Protein AF-A0A7S2DCP6-F1 (afdb_monomer)

pLDDT: mean 86.68, std 11.8, range [42.38, 98.19]

Nearest PDB structures (foldseek):
  4la1-assembly1_B  TM=9.155E-01  e=1.111E-02  Schistosoma japonicum
  4j57-assembly1_B  TM=8.935E-01  e=1.535E-02  Plasmodium falciparum 3D7
  4j56-assembly1_B  TM=9.121E-01  e=2.413E-02  Plasmodium falciparum 3D7
  5u25-assembly1_A-2  TM=7.655E-01  e=8.796E-02  Neisseria gonorrhoeae
  5j6q-assembly1_A  TM=4.486E-01  e=6.122E-01  Clostridioides difficile 630

Structure (mmCIF, N/CA/C/O backbone):
data_AF-A0A7S2DCP6-F1
#
_entry.id   AF-A0A7S2DCP6-F1
#
loop_
_atom_site.group_PDB
_atom_site.id
_atom_site.type_symbol
_atom_site.label_atom_id
_atom_site.label_alt_id
_atom_site.label_comp_id
_atom_site.label_asym_id
_atom_site.label_entity_id
_atom_site.label_seq_id
_atom_site.pdbx_PDB_ins_code
_atom_site.Cartn_x
_atom_site.Cartn_y
_atom_site.Cartn_z
_atom_site.occupancy
_atom_site.B_iso_or_equiv
_atom_site.auth_seq_id
_atom_site.auth_comp_id
_atom_site.auth_asym_id
_atom_site.auth_atom_id
_atom_site.pdbx_PDB_model_num
ATOM 1 N N . ALA A 1 1 ? 4.366 -16.948 -20.638 1.00 42.38 1 ALA A N 1
ATOM 2 C CA . ALA A 1 1 ? 3.292 -16.257 -19.892 1.00 42.38 1 ALA A CA 1
ATOM 3 C C . ALA A 1 1 ? 3.703 -14.804 -19.655 1.00 42.38 1 ALA A C 1
ATOM 5 O O . ALA A 1 1 ? 4.517 -14.547 -18.781 1.00 42.38 1 ALA A O 1
ATOM 6 N N . HIS A 1 2 ? 3.228 -13.851 -20.463 1.00 46.34 2 HIS A N 1
ATOM 7 C CA . HIS A 1 2 ? 3.533 -12.436 -20.219 1.00 46.34 2 HIS A CA 1
ATOM 8 C C . HIS A 1 2 ? 2.729 -11.947 -19.010 1.00 46.34 2 HIS A C 1
ATOM 10 O O . HIS A 1 2 ? 1.511 -12.141 -18.962 1.00 46.34 2 HIS A O 1
ATOM 16 N N . SER A 1 3 ? 3.401 -11.336 -18.033 1.00 64.25 3 SER A N 1
ATOM 17 C CA . SER A 1 3 ? 2.743 -10.700 -16.892 1.00 64.25 3 SER A CA 1
ATOM 18 C C . SER A 1 3 ? 1.723 -9.661 -17.385 1.00 64.25 3 SER A C 1
ATOM 20 O O . SER A 1 3 ? 1.907 -9.019 -18.423 1.00 64.25 3 SER A O 1
ATOM 22 N N . LYS A 1 4 ? 0.600 -9.512 -16.668 1.00 66.19 4 LYS A N 1
ATOM 23 C CA . LYS A 1 4 ? -0.528 -8.646 -17.073 1.00 66.19 4 LYS A CA 1
ATOM 24 C C . LYS A 1 4 ? -0.079 -7.205 -17.365 1.00 66.19 4 LYS A C 1
ATOM 26 O O . LYS A 1 4 ? -0.586 -6.582 -18.292 1.00 66.19 4 LYS A O 1
ATOM 31 N N . CYS A 1 5 ? 0.917 -6.720 -16.630 1.00 65.94 5 CYS A N 1
ATOM 32 C CA . CYS A 1 5 ? 1.559 -5.423 -16.830 1.00 65.94 5 CYS A CA 1
ATOM 33 C C . CYS A 1 5 ? 2.337 -5.320 -18.153 1.00 65.94 5 CYS A C 1
ATOM 35 O O . CYS A 1 5 ? 2.172 -4.329 -18.857 1.00 65.94 5 CYS A O 1
ATOM 37 N N . MET A 1 6 ? 3.102 -6.346 -18.543 1.00 68.38 6 MET A N 1
ATOM 38 C CA . MET A 1 6 ? 3.823 -6.362 -19.826 1.00 68.38 6 MET A CA 1
ATOM 39 C C . MET A 1 6 ? 2.870 -6.332 -21.018 1.00 68.38 6 MET A C 1
ATOM 41 O O . MET A 1 6 ? 3.108 -5.614 -21.985 1.00 68.38 6 MET A O 1
ATOM 45 N N . ARG A 1 7 ? 1.755 -7.069 -20.931 1.00 72.62 7 ARG A N 1
ATOM 46 C CA . ARG A 1 7 ? 0.714 -7.043 -21.967 1.00 72.62 7 ARG A CA 1
ATOM 47 C C . ARG A 1 7 ? 0.093 -5.653 -22.100 1.00 72.62 7 ARG A C 1
ATOM 49 O O . ARG A 1 7 ? -0.048 -5.164 -23.211 1.00 72.62 7 ARG A O 1
ATOM 56 N N . ILE A 1 8 ? -0.264 -5.017 -20.983 1.00 73.38 8 ILE A N 1
ATOM 57 C CA . ILE A 1 8 ? -0.852 -3.670 -20.990 1.00 73.38 8 ILE A CA 1
ATOM 58 C C . ILE A 1 8 ? 0.147 -2.645 -21.537 1.00 73.38 8 ILE A C 1
ATOM 60 O O . ILE A 1 8 ? -0.240 -1.804 -22.338 1.00 73.38 8 ILE A O 1
ATOM 64 N N . ALA A 1 9 ? 1.424 -2.719 -21.160 1.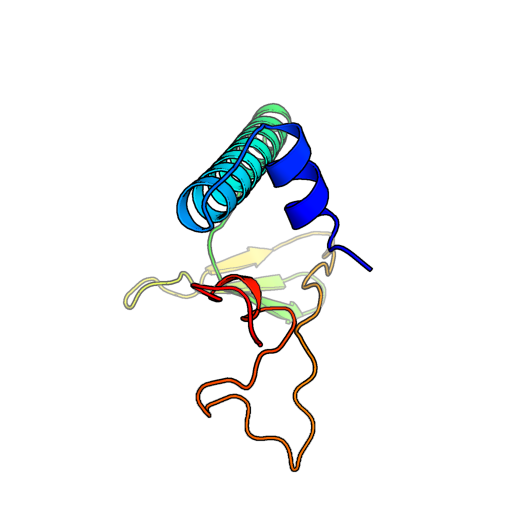00 73.69 9 ALA A N 1
ATOM 65 C CA . ALA A 1 9 ? 2.441 -1.811 -21.686 1.00 73.69 9 ALA A CA 1
ATOM 66 C C . ALA A 1 9 ? 2.634 -1.971 -23.204 1.00 73.69 9 ALA A C 1
ATOM 68 O O . ALA A 1 9 ? 2.632 -0.977 -23.924 1.00 73.69 9 ALA A O 1
ATOM 69 N N . ALA A 1 10 ? 2.702 -3.211 -23.700 1.00 74.81 10 ALA A N 1
ATOM 70 C CA . ALA A 1 10 ? 2.785 -3.486 -25.134 1.00 74.81 10 ALA A CA 1
ATOM 71 C C . ALA A 1 10 ? 1.541 -2.995 -25.901 1.00 74.81 10 ALA A C 1
ATOM 73 O O . ALA A 1 10 ? 1.677 -2.397 -26.964 1.00 74.81 10 ALA A O 1
ATOM 74 N N . LEU A 1 11 ? 0.333 -3.177 -25.345 1.00 77.31 11 LEU A N 1
ATOM 75 C CA . LEU A 1 11 ? -0.911 -2.644 -25.925 1.00 77.31 11 LEU A CA 1
ATOM 76 C C . LEU A 1 11 ? -0.936 -1.109 -25.966 1.00 77.31 11 LEU A C 1
ATOM 78 O O . LEU A 1 11 ? -1.518 -0.535 -26.878 1.00 77.31 11 LEU A O 1
ATOM 82 N N . ASN A 1 12 ? -0.281 -0.447 -25.009 1.00 77.12 12 ASN A N 1
ATOM 83 C CA . ASN A 1 12 ? -0.098 1.006 -25.000 1.00 77.12 12 ASN A CA 1
ATOM 84 C C . ASN A 1 12 ? 1.068 1.475 -25.893 1.00 77.12 12 ASN A C 1
ATOM 86 O O . ASN A 1 12 ? 1.432 2.647 -25.855 1.00 77.12 12 ASN A O 1
ATOM 90 N N . GLY A 1 13 ? 1.656 0.578 -26.691 1.00 81.62 13 GLY A N 1
ATOM 91 C CA . GLY A 1 13 ? 2.687 0.916 -27.667 1.00 81.62 13 GLY A CA 1
ATOM 92 C C . GLY A 1 13 ? 4.094 1.072 -27.095 1.00 81.62 13 GLY A C 1
ATOM 93 O O . GLY A 1 13 ? 4.947 1.598 -27.805 1.00 81.62 13 GLY A O 1
ATOM 94 N N . ALA A 1 14 ? 4.361 0.617 -25.864 1.00 82.19 14 ALA A N 1
ATOM 95 C CA . ALA A 1 14 ? 5.711 0.640 -25.302 1.00 82.19 14 ALA A CA 1
ATOM 96 C C . ALA A 1 14 ? 6.655 -0.258 -26.123 1.00 82.19 14 ALA A C 1
ATOM 98 O O . ALA A 1 14 ? 6.418 -1.458 -26.287 1.00 82.19 14 ALA A O 1
ATOM 99 N N . ARG A 1 15 ? 7.737 0.334 -26.623 1.00 83.06 15 ARG A N 1
ATOM 100 C CA . ARG A 1 15 ? 8.802 -0.292 -27.419 1.00 83.06 15 ARG A CA 1
ATOM 101 C C . ARG A 1 15 ? 10.089 -0.454 -26.620 1.00 83.06 15 ARG A C 1
ATOM 103 O O . ARG A 1 15 ? 10.911 -1.303 -26.956 1.00 83.06 15 ARG A O 1
ATOM 110 N N . THR A 1 16 ? 10.264 0.335 -25.562 1.00 86.81 16 THR A N 1
ATOM 111 C CA . THR A 1 16 ? 11.423 0.264 -24.667 1.00 86.81 16 THR A CA 1
ATOM 112 C C . THR A 1 16 ? 11.018 -0.145 -23.254 1.00 86.81 16 THR A C 1
ATOM 114 O O . THR A 1 16 ? 9.895 0.081 -22.804 1.00 86.81 16 THR A O 1
ATOM 117 N N . TRP A 1 17 ? 11.955 -0.723 -22.499 1.00 83.62 17 TRP A N 1
ATOM 118 C CA . TRP A 1 17 ? 11.711 -1.063 -21.094 1.00 83.62 17 TRP A CA 1
ATOM 119 C C . TRP A 1 17 ? 11.464 0.178 -20.214 1.00 83.62 17 TRP A C 1
ATOM 121 O O . TRP A 1 17 ? 10.759 0.106 -19.207 1.00 83.62 17 TRP A O 1
ATOM 131 N N . ALA A 1 18 ? 12.000 1.338 -20.607 1.00 85.69 18 ALA A N 1
ATOM 132 C CA . ALA A 1 18 ? 11.720 2.611 -19.948 1.00 85.69 18 ALA A CA 1
ATOM 133 C C . ALA A 1 18 ? 10.234 2.997 -20.072 1.00 85.69 18 ALA A C 1
ATOM 135 O O . ALA A 1 18 ? 9.596 3.282 -19.061 1.00 85.69 18 ALA A O 1
ATOM 136 N N . GLU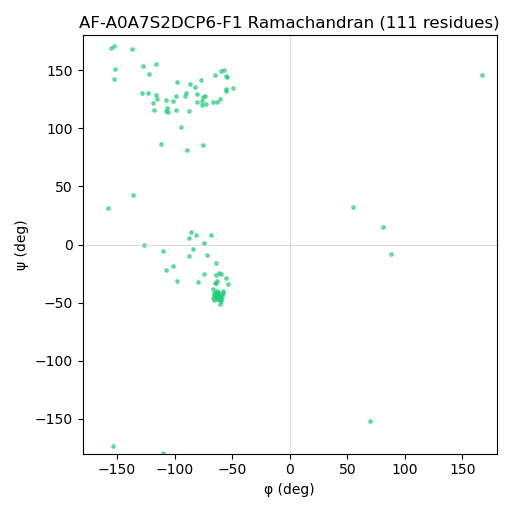 A 1 19 ? 9.664 2.898 -21.276 1.00 87.31 19 GLU A N 1
ATOM 137 C CA . GLU A 1 19 ? 8.241 3.179 -21.535 1.00 87.31 19 GLU A CA 1
ATOM 138 C C . GLU A 1 19 ? 7.309 2.188 -20.821 1.00 87.31 19 GLU A C 1
ATOM 140 O O . GLU A 1 19 ? 6.215 2.553 -20.374 1.00 87.31 19 GLU A O 1
ATOM 145 N N . V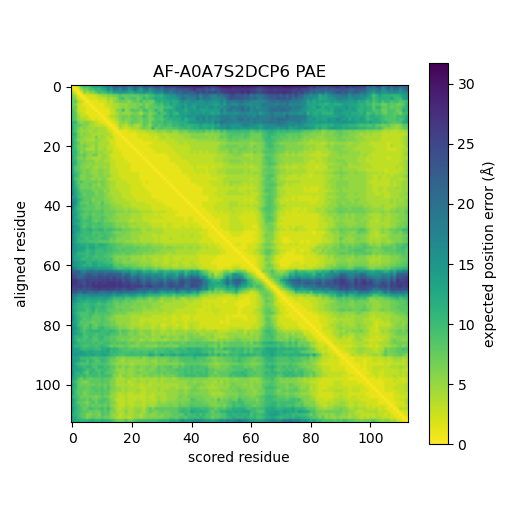AL A 1 20 ? 7.743 0.929 -20.667 1.00 85.12 20 VAL A N 1
ATOM 146 C CA . VAL A 1 20 ? 7.024 -0.067 -19.858 1.00 85.12 20 VAL A CA 1
ATOM 147 C C . VAL A 1 20 ? 6.928 0.397 -18.404 1.00 85.12 20 VAL A C 1
ATOM 149 O O . VAL A 1 20 ? 5.824 0.421 -17.852 1.00 85.12 20 VAL A O 1
ATOM 152 N N . LYS A 1 21 ? 8.054 0.791 -17.791 1.00 85.19 21 LYS A N 1
ATOM 153 C CA . LYS A 1 21 ? 8.079 1.283 -16.403 1.00 85.19 21 LYS A CA 1
ATOM 154 C C . LYS A 1 21 ? 7.198 2.517 -16.235 1.00 85.19 21 LYS A C 1
ATOM 156 O O . LYS A 1 21 ? 6.350 2.533 -15.348 1.00 85.19 21 LYS A O 1
ATOM 161 N N . GLU A 1 22 ? 7.312 3.483 -17.143 1.00 88.38 22 GLU A N 1
ATOM 162 C CA . GLU A 1 22 ? 6.498 4.700 -17.118 1.00 88.38 22 GLU A CA 1
ATOM 163 C C . GLU A 1 22 ? 4.993 4.394 -17.190 1.00 88.38 22 GLU A C 1
ATOM 165 O O . GLU A 1 22 ? 4.198 4.925 -16.411 1.00 88.38 22 GLU A O 1
ATOM 170 N N . THR A 1 23 ? 4.584 3.493 -18.089 1.00 87.44 23 THR A N 1
ATOM 171 C CA . THR A 1 23 ? 3.173 3.113 -18.243 1.00 87.44 23 THR A CA 1
ATOM 172 C C . THR A 1 23 ? 2.624 2.448 -16.980 1.00 87.44 23 THR A C 1
ATOM 174 O O . THR A 1 23 ? 1.497 2.737 -16.558 1.00 87.44 23 THR A O 1
ATOM 177 N N . VAL A 1 24 ? 3.412 1.566 -16.360 1.00 85.75 24 VAL A N 1
ATOM 178 C CA . VAL A 1 24 ? 3.034 0.899 -15.108 1.00 85.75 24 VAL A CA 1
ATOM 179 C C . VAL A 1 24 ? 2.931 1.915 -13.970 1.00 85.75 24 VAL A C 1
ATOM 181 O O . VAL A 1 24 ? 1.903 1.947 -13.291 1.00 85.75 24 VAL A O 1
ATOM 184 N N . ASP A 1 25 ? 3.927 2.785 -13.806 1.00 88.75 25 ASP A N 1
ATOM 185 C CA . ASP A 1 25 ? 3.946 3.806 -12.754 1.00 88.75 25 ASP A CA 1
ATOM 186 C C . ASP A 1 25 ? 2.766 4.774 -12.888 1.00 88.75 25 ASP A C 1
ATOM 188 O O . ASP A 1 25 ? 2.044 5.017 -11.917 1.00 88.75 25 ASP A O 1
ATOM 192 N N . ARG A 1 26 ? 2.478 5.244 -14.108 1.00 90.25 26 ARG A N 1
ATOM 193 C CA . ARG A 1 26 ? 1.307 6.086 -14.397 1.00 90.25 26 ARG A CA 1
ATOM 194 C C . ARG A 1 26 ? -0.002 5.391 -14.022 1.00 90.25 26 ARG A C 1
ATOM 196 O O . ARG A 1 26 ? -0.885 6.009 -13.425 1.00 90.25 26 ARG A O 1
ATOM 203 N N . THR A 1 27 ? -0.127 4.103 -14.339 1.00 89.75 27 THR A N 1
ATOM 204 C CA . THR A 1 27 ? -1.319 3.309 -14.001 1.00 89.75 27 THR A CA 1
ATOM 205 C C . THR A 1 27 ? -1.485 3.180 -12.485 1.00 89.75 27 THR A C 1
ATOM 207 O O . THR A 1 27 ? -2.584 3.384 -11.965 1.00 89.75 27 THR A O 1
ATOM 210 N N . VAL A 1 28 ? -0.396 2.915 -11.756 1.00 90.75 28 VAL A N 1
ATOM 211 C CA . VAL A 1 28 ? -0.400 2.837 -10.286 1.00 90.75 28 VAL A CA 1
ATOM 212 C C . VAL A 1 28 ? -0.771 4.183 -9.661 1.00 90.75 28 VAL A C 1
ATOM 214 O O . VAL A 1 28 ? -1.581 4.223 -8.733 1.00 90.75 28 VAL A O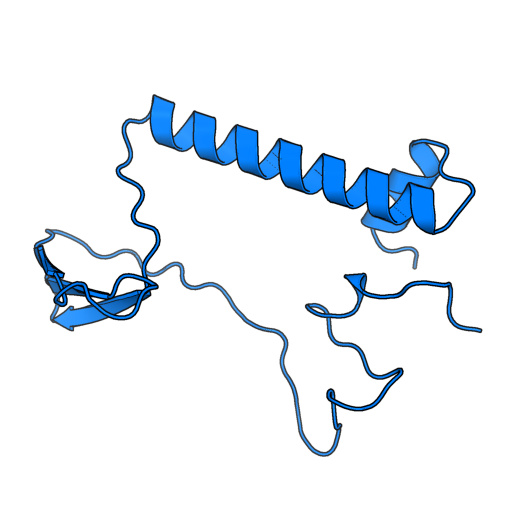 1
ATOM 217 N N . LEU A 1 29 ? -0.224 5.291 -10.168 1.00 92.62 29 LEU A N 1
ATOM 218 C CA . LEU A 1 29 ? -0.554 6.638 -9.695 1.00 92.62 29 LEU A CA 1
ATOM 219 C C . LEU A 1 29 ? -2.035 6.972 -9.911 1.00 92.62 29 LEU A C 1
ATOM 221 O O . LEU A 1 29 ? -2.682 7.482 -8.995 1.00 92.62 29 LEU A O 1
ATOM 225 N N . SER A 1 30 ? -2.587 6.631 -11.078 1.00 93.44 30 SER A N 1
ATOM 226 C CA . SER A 1 30 ? -4.011 6.825 -11.371 1.00 93.44 30 SER A CA 1
ATOM 227 C C . SER A 1 30 ? -4.907 5.988 -10.452 1.00 93.44 30 SER A C 1
ATOM 229 O O . SER A 1 30 ? -5.866 6.502 -9.880 1.00 93.44 30 SER A O 1
ATOM 231 N N . ALA A 1 31 ? -4.574 4.716 -10.224 1.00 94.19 31 ALA A N 1
ATOM 232 C CA . ALA A 1 31 ? -5.333 3.870 -9.302 1.00 94.19 31 ALA A CA 1
ATOM 233 C C . ALA A 1 31 ? -5.294 4.412 -7.858 1.00 94.19 31 ALA A C 1
ATOM 235 O O . ALA A 1 31 ? -6.320 4.470 -7.178 1.00 94.19 31 ALA A O 1
ATOM 236 N N . ARG A 1 32 ? -4.123 4.880 -7.399 1.00 95.12 32 ARG A N 1
ATOM 237 C CA . ARG A 1 32 ? -3.963 5.505 -6.075 1.00 95.12 32 ARG A CA 1
ATOM 238 C C . ARG A 1 32 ? -4.792 6.778 -5.933 1.00 95.12 32 ARG A C 1
ATOM 240 O O . ARG A 1 32 ? -5.428 6.968 -4.896 1.00 95.12 32 ARG A O 1
ATOM 247 N N . SER A 1 33 ? -4.800 7.646 -6.946 1.00 95.44 33 SER A N 1
ATOM 248 C CA . SER A 1 33 ? -5.559 8.901 -6.897 1.00 95.44 33 SER A CA 1
ATOM 249 C C . SER A 1 33 ? -7.070 8.650 -6.864 1.00 95.44 33 SER A C 1
ATOM 251 O O . SER A 1 33 ? -7.782 9.309 -6.101 1.00 95.44 33 SER A O 1
ATOM 253 N N . GLN A 1 34 ? -7.549 7.644 -7.602 1.00 97.25 34 GLN A N 1
ATOM 254 C CA . GLN A 1 34 ? -8.947 7.211 -7.584 1.00 97.25 34 GLN A CA 1
ATOM 255 C C . GLN A 1 34 ? -9.356 6.649 -6.217 1.00 97.25 34 GLN A C 1
ATOM 257 O O . GLN A 1 34 ? -10.385 7.058 -5.673 1.00 97.25 34 GLN A O 1
ATOM 262 N N . ALA A 1 35 ? -8.530 5.791 -5.611 1.00 96.69 35 ALA A N 1
ATOM 263 C CA . ALA A 1 35 ? -8.778 5.274 -4.265 1.00 96.69 35 ALA A CA 1
ATOM 264 C C . ALA A 1 35 ? -8.822 6.408 -3.223 1.00 96.69 35 ALA A C 1
ATOM 266 O O . ALA A 1 35 ? -9.777 6.522 -2.456 1.00 96.69 35 ALA A O 1
ATOM 267 N N . ALA A 1 36 ? -7.844 7.319 -3.255 1.00 95.94 36 ALA A N 1
ATOM 268 C CA . ALA A 1 36 ? -7.794 8.465 -2.347 1.00 95.94 36 ALA A CA 1
ATOM 269 C C . ALA A 1 36 ? -8.969 9.438 -2.541 1.00 95.94 36 ALA A C 1
ATOM 271 O O . ALA A 1 36 ? -9.417 10.075 -1.588 1.00 95.94 36 ALA A O 1
ATOM 272 N N . ARG A 1 37 ? -9.470 9.601 -3.772 1.00 97.19 37 ARG A N 1
ATOM 273 C CA . ARG A 1 37 ? -10.689 10.376 -4.038 1.00 97.19 37 ARG A CA 1
ATOM 274 C C . ARG A 1 37 ? -11.908 9.692 -3.430 1.00 97.19 37 ARG A C 1
ATOM 276 O O . ARG A 1 37 ? -12.671 10.357 -2.746 1.00 97.19 37 ARG A O 1
ATOM 283 N N . THR A 1 38 ? -12.038 8.385 -3.629 1.00 98.19 38 THR A N 1
ATOM 284 C CA . THR A 1 38 ? -13.160 7.586 -3.123 1.00 98.19 38 THR A CA 1
ATOM 285 C C . THR A 1 38 ? -13.249 7.659 -1.597 1.00 98.19 38 THR A C 1
ATOM 287 O O . THR A 1 38 ? -14.299 8.006 -1.064 1.00 98.19 38 THR A O 1
ATOM 290 N N . LEU A 1 39 ? -12.131 7.453 -0.891 1.00 97.56 39 LEU A N 1
ATOM 291 C CA . LEU A 1 39 ? -12.070 7.568 0.573 1.00 97.56 39 LEU A CA 1
ATOM 292 C C . LEU A 1 39 ? -12.497 8.959 1.068 1.00 97.56 39 LEU A C 1
ATOM 294 O O . LEU A 1 39 ? -13.268 9.064 2.017 1.00 97.56 39 LEU A O 1
ATOM 298 N N . ARG A 1 40 ? -12.064 10.028 0.385 1.00 96.81 40 ARG A N 1
ATOM 299 C CA . ARG A 1 40 ? -12.485 11.402 0.709 1.00 96.81 40 ARG A CA 1
ATOM 300 C C . ARG A 1 40 ? -13.971 11.638 0.454 1.00 96.81 40 ARG A C 1
ATOM 302 O O . ARG A 1 40 ? -14.621 12.270 1.278 1.00 96.81 40 ARG A O 1
ATOM 309 N N . THR A 1 41 ? -14.515 11.133 -0.655 1.00 98.00 41 THR A N 1
ATOM 310 C CA . THR A 1 41 ? -15.949 11.236 -0.975 1.00 98.00 41 THR A CA 1
ATOM 311 C C . THR A 1 41 ? -16.810 10.603 0.116 1.00 98.00 41 THR A C 1
ATOM 313 O O . THR A 1 41 ? -17.809 11.193 0.516 1.00 98.00 41 THR A O 1
ATOM 316 N N . PHE A 1 42 ? -16.382 9.460 0.654 1.00 98.06 42 PHE A N 1
ATOM 317 C CA . PHE A 1 42 ? -17.056 8.784 1.766 1.00 98.06 42 PHE A CA 1
ATOM 318 C C . PHE A 1 42 ? -16.634 9.289 3.154 1.00 98.06 42 PHE A C 1
ATOM 320 O O . PHE A 1 42 ? -17.002 8.684 4.155 1.00 98.06 42 PHE A O 1
ATOM 327 N N . LYS A 1 43 ? -15.893 10.405 3.229 1.00 97.19 43 LYS A N 1
ATOM 328 C CA . LYS A 1 43 ? -15.452 11.048 4.480 1.00 97.19 43 LYS A CA 1
ATOM 329 C C . LYS A 1 43 ? -14.676 10.109 5.418 1.00 97.19 43 LYS A C 1
ATOM 331 O O . LYS A 1 43 ? -14.735 10.256 6.634 1.00 97.19 43 LYS A O 1
ATOM 336 N N . VAL A 1 44 ? -13.927 9.161 4.855 1.00 97.12 44 VAL A N 1
ATOM 337 C CA . VAL A 1 44 ? -13.063 8.262 5.625 1.00 97.12 44 VAL A CA 1
ATOM 338 C C . VAL A 1 44 ? -11.811 9.019 6.065 1.00 97.12 44 VAL A C 1
ATOM 340 O O . VAL A 1 44 ? -11.067 9.541 5.230 1.00 97.12 44 VAL A O 1
ATOM 343 N N . THR A 1 45 ? -11.549 9.047 7.372 1.00 94.00 45 THR A N 1
ATOM 344 C CA . THR A 1 45 ? -10.300 9.580 7.930 1.00 94.00 45 THR A CA 1
ATOM 345 C C . THR A 1 45 ? -9.158 8.610 7.646 1.00 94.00 45 THR A C 1
ATOM 347 O O . THR A 1 45 ? -9.192 7.455 8.061 1.00 94.00 45 THR A O 1
ATOM 350 N N . VAL A 1 46 ? -8.130 9.075 6.933 1.00 92.69 46 VAL A N 1
ATOM 351 C CA . VAL A 1 46 ? -6.975 8.250 6.554 1.00 92.69 46 VAL A CA 1
ATOM 352 C C . VAL A 1 46 ? -5.754 8.664 7.366 1.00 92.69 46 VAL A C 1
ATOM 354 O O . VAL A 1 46 ? -5.225 9.759 7.178 1.00 92.69 46 VAL A O 1
ATOM 357 N N . LEU A 1 47 ? -5.270 7.760 8.217 1.00 91.06 47 LEU A N 1
ATOM 358 C CA . LEU A 1 47 ? -4.047 7.940 8.996 1.00 91.06 47 LEU A CA 1
ATOM 359 C C . LEU A 1 47 ? -2.893 7.167 8.349 1.00 91.06 47 LEU A C 1
ATOM 361 O O . LEU A 1 47 ? -2.977 5.960 8.130 1.00 91.06 47 LEU A O 1
ATOM 365 N N . LYS A 1 48 ? -1.798 7.864 8.028 1.00 90.56 48 LYS A N 1
ATOM 366 C CA . LYS A 1 48 ? -0.571 7.247 7.498 1.00 90.56 48 LYS A CA 1
ATOM 367 C C . LYS A 1 48 ? 0.348 6.858 8.653 1.00 90.56 48 LYS A C 1
ATOM 369 O O . LYS A 1 48 ? 1.271 7.592 8.994 1.00 90.56 48 LYS A O 1
ATOM 374 N N . ALA A 1 49 ? 0.065 5.716 9.259 1.00 90.44 49 ALA A N 1
ATOM 375 C CA . ALA A 1 49 ? 0.729 5.261 10.471 1.00 90.44 49 ALA A CA 1
ATOM 376 C C . ALA A 1 49 ? 0.724 3.730 10.563 1.00 90.44 49 ALA A C 1
ATOM 378 O O . ALA A 1 49 ? 0.061 3.051 9.774 1.00 90.44 49 ALA A O 1
ATOM 379 N N . ARG A 1 50 ? 1.468 3.184 11.528 1.00 92.19 50 ARG A N 1
ATOM 380 C CA . ARG A 1 50 ? 1.366 1.774 11.912 1.00 92.19 50 ARG A CA 1
ATOM 381 C C . ARG A 1 50 ? 0.332 1.641 13.026 1.00 92.19 50 ARG A C 1
ATOM 383 O O . ARG A 1 50 ? 0.443 2.337 14.026 1.00 92.19 50 ARG A O 1
ATOM 390 N N . GLY A 1 51 ? -0.635 0.746 12.846 1.00 93.12 51 GLY A N 1
ATOM 391 C CA . GLY A 1 51 ? -1.597 0.370 13.882 1.00 93.12 51 GLY A CA 1
ATOM 392 C C . GLY A 1 51 ? -1.186 -0.924 14.585 1.00 93.12 51 GLY A C 1
ATOM 393 O O . GLY A 1 51 ? -0.735 -1.862 13.921 1.00 93.12 51 GLY A O 1
ATOM 394 N N . ALA A 1 52 ? -1.359 -0.981 15.900 1.00 95.06 52 ALA A N 1
ATOM 395 C CA . ALA A 1 52 ? -1.278 -2.195 16.705 1.00 95.06 52 ALA A CA 1
ATOM 396 C C . ALA A 1 52 ? -2.545 -2.311 17.560 1.00 95.06 52 ALA A C 1
ATOM 398 O O . ALA A 1 52 ? -2.945 -1.347 18.206 1.00 95.06 52 ALA A O 1
ATOM 399 N N . ILE A 1 53 ? -3.189 -3.476 17.536 1.00 96.62 53 ILE A N 1
ATOM 400 C CA . ILE A 1 53 ? -4.343 -3.765 18.394 1.00 96.62 53 ILE A CA 1
ATOM 401 C C . ILE A 1 53 ? -3.792 -4.027 19.795 1.00 96.62 53 ILE A C 1
ATOM 403 O O . ILE A 1 53 ? -2.958 -4.921 19.948 1.00 96.62 53 ILE A O 1
ATOM 407 N N . VAL A 1 54 ? -4.209 -3.230 20.779 1.00 95.94 54 VAL A N 1
ATOM 408 C CA . VAL A 1 54 ? -3.784 -3.409 22.180 1.00 95.94 54 VAL A CA 1
ATOM 409 C C . VAL A 1 54 ? -4.832 -4.167 22.992 1.00 95.94 54 VAL A C 1
ATOM 411 O O . VAL A 1 54 ? -4.468 -4.952 23.861 1.00 95.94 54 VAL A O 1
ATOM 414 N N . ASP A 1 55 ? -6.110 -4.005 22.646 1.00 95.50 55 ASP A N 1
ATOM 415 C CA . ASP A 1 55 ? -7.245 -4.760 23.179 1.00 95.50 55 ASP A CA 1
ATOM 416 C C . ASP A 1 55 ? -8.397 -4.793 22.151 1.00 95.50 55 ASP A C 1
ATOM 418 O O . ASP A 1 55 ? -8.229 -4.371 21.006 1.00 95.50 55 ASP A O 1
ATOM 422 N N . GLU A 1 56 ? -9.558 -5.326 22.538 1.00 96.12 56 GLU A N 1
ATOM 423 C CA . GLU A 1 56 ? -10.720 -5.543 21.661 1.00 96.12 56 GLU A CA 1
ATOM 424 C C . GLU A 1 56 ? -11.268 -4.260 21.009 1.00 96.12 56 GLU A C 1
ATOM 426 O O . GLU A 1 56 ? -11.851 -4.329 19.924 1.00 96.12 56 GLU A O 1
ATOM 431 N N . ASN A 1 57 ? -11.050 -3.095 21.627 1.00 97.31 57 ASN A N 1
ATOM 432 C CA . ASN A 1 57 ? -11.636 -1.817 21.213 1.00 97.31 57 ASN A CA 1
ATOM 433 C C . ASN A 1 57 ? -10.603 -0.704 21.006 1.00 97.31 57 ASN A C 1
ATOM 435 O O . ASN A 1 57 ? -10.962 0.405 20.607 1.00 97.31 57 ASN A O 1
ATOM 439 N N . THR A 1 58 ? -9.321 -0.990 21.220 1.00 96.62 58 THR A N 1
ATOM 440 C CA . THR A 1 58 ? -8.268 0.022 21.198 1.00 96.62 58 THR A CA 1
ATOM 441 C C . THR A 1 58 ? -7.181 -0.317 20.187 1.00 96.62 58 THR A C 1
ATOM 443 O O . THR A 1 58 ? -6.596 -1.406 20.176 1.00 96.62 58 THR A O 1
ATOM 446 N N . VAL A 1 59 ? -6.845 0.671 19.356 1.00 96.25 59 VAL A N 1
ATOM 447 C CA . VAL A 1 59 ? -5.723 0.604 18.413 1.00 96.25 59 VAL A CA 1
ATOM 448 C C . VAL A 1 59 ? -4.712 1.694 18.745 1.00 96.25 59 VAL A C 1
ATOM 450 O O . VAL A 1 59 ? -5.026 2.882 18.704 1.00 96.25 59 VAL A O 1
ATOM 453 N N . GLN A 1 60 ? -3.475 1.296 19.023 1.00 95.00 60 GLN A N 1
ATOM 454 C CA . GLN A 1 60 ? -2.338 2.203 19.135 1.00 95.00 60 GLN A CA 1
ATOM 455 C C . GLN A 1 60 ? -1.827 2.555 17.738 1.00 95.00 60 GLN A C 1
ATOM 457 O O . GLN A 1 60 ? -1.581 1.674 16.910 1.00 95.00 60 GLN A O 1
ATOM 462 N N . VAL A 1 61 ? -1.667 3.846 17.476 1.00 93.19 61 VAL A N 1
ATOM 463 C CA . VAL A 1 61 ? -1.251 4.389 16.188 1.00 93.19 61 VAL A CA 1
ATOM 464 C C . VAL A 1 61 ? 0.074 5.120 16.349 1.00 93.19 61 VAL A C 1
ATOM 466 O O . VAL A 1 61 ? 0.147 6.164 16.993 1.00 93.19 61 VAL A O 1
ATOM 469 N N . THR A 1 62 ? 1.106 4.595 15.693 1.00 90.62 62 THR A N 1
ATOM 470 C CA . THR A 1 62 ? 2.449 5.184 15.671 1.00 90.62 62 THR A CA 1
ATOM 471 C C . THR A 1 62 ? 2.699 5.824 14.309 1.00 90.62 62 THR A C 1
ATOM 473 O O . THR A 1 62 ? 2.758 5.138 13.277 1.00 90.62 62 THR A O 1
ATOM 476 N N . ALA A 1 63 ? 2.831 7.152 14.281 1.00 81.94 63 ALA A N 1
ATOM 477 C CA . ALA A 1 63 ? 3.124 7.892 13.058 1.00 81.94 63 ALA A CA 1
ATOM 478 C C . ALA A 1 63 ? 4.517 7.534 12.510 1.00 81.94 63 ALA A C 1
ATOM 480 O O . ALA A 1 63 ? 5.469 7.291 13.252 1.00 81.94 63 ALA A O 1
ATOM 481 N N . ALA A 1 64 ? 4.665 7.524 11.185 1.00 67.56 64 ALA A N 1
ATOM 482 C CA . ALA A 1 64 ? 5.966 7.322 10.555 1.00 67.56 64 ALA A CA 1
ATOM 483 C C . ALA A 1 64 ? 6.816 8.608 10.666 1.00 67.56 64 ALA A C 1
ATOM 485 O O . ALA A 1 64 ? 6.809 9.441 9.763 1.00 67.56 64 ALA A O 1
ATOM 486 N N . GLY A 1 65 ? 7.529 8.784 11.783 1.00 60.97 65 GLY A N 1
ATOM 487 C CA . GLY A 1 65 ? 8.396 9.941 12.043 1.00 60.97 65 GLY A CA 1
ATOM 488 C C . GLY A 1 65 ? 8.823 10.023 13.513 1.00 60.97 65 GLY A C 1
ATOM 489 O O . GLY A 1 65 ? 8.070 9.644 14.398 1.00 60.97 65 GLY A O 1
ATOM 490 N N . ARG A 1 66 ? 10.047 10.493 13.785 1.00 48.50 66 ARG A N 1
ATOM 491 C CA . ARG A 1 66 ? 10.762 10.335 15.073 1.00 48.50 66 ARG A CA 1
ATOM 492 C C . ARG A 1 66 ? 10.210 11.079 16.309 1.00 48.50 66 ARG A C 1
ATOM 494 O O . ARG A 1 66 ? 10.897 11.061 17.319 1.00 48.50 66 ARG A O 1
ATOM 501 N N . SER A 1 67 ? 9.038 11.718 16.285 1.00 49.41 67 SER A N 1
ATOM 502 C CA . SER A 1 67 ? 8.655 12.613 17.398 1.00 49.41 67 SER A CA 1
ATOM 503 C C . SER A 1 67 ? 7.156 12.885 17.567 1.00 49.41 67 SER A C 1
ATOM 505 O O . SER A 1 67 ? 6.786 13.972 18.001 1.00 49.41 67 SER A O 1
ATOM 507 N N . GLN A 1 68 ? 6.274 11.944 17.237 1.00 56.56 68 GLN A N 1
ATOM 508 C CA . GLN A 1 68 ? 4.877 12.054 17.674 1.00 56.56 68 GLN A CA 1
ATOM 509 C C . GLN A 1 68 ? 4.546 10.907 18.614 1.00 56.56 68 GLN A C 1
ATOM 511 O O . GLN A 1 68 ? 4.845 9.756 18.303 1.00 56.56 68 GLN A O 1
ATOM 516 N N . GLU A 1 69 ? 3.998 11.270 19.774 1.00 63.31 69 GLU A N 1
ATOM 517 C CA . GLU A 1 69 ? 3.527 10.339 20.792 1.00 63.31 69 GLU A CA 1
ATOM 518 C C . GLU A 1 69 ? 2.529 9.355 20.185 1.00 63.31 69 GLU A C 1
ATOM 520 O O . GLU A 1 69 ? 1.755 9.698 19.286 1.00 63.31 69 GLU A O 1
ATOM 525 N N . ASP A 1 70 ? 2.579 8.118 20.668 1.00 75.88 70 ASP A N 1
ATOM 526 C CA . ASP A 1 70 ? 1.635 7.092 20.265 1.00 75.88 70 ASP A CA 1
ATOM 527 C C . ASP A 1 70 ? 0.218 7.526 20.643 1.00 75.88 70 ASP A C 1
ATOM 529 O O . ASP A 1 70 ? -0.075 7.825 21.800 1.00 75.88 70 ASP A O 1
ATOM 533 N N . VAL A 1 71 ? -0.675 7.547 19.656 1.00 88.44 71 VAL A N 1
ATOM 534 C CA . VAL A 1 71 ? -2.076 7.914 19.86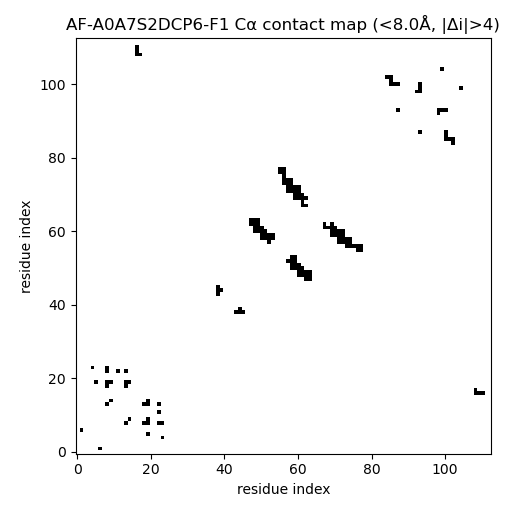7 1.00 88.44 71 VAL A CA 1
ATOM 535 C C . VAL A 1 71 ? -2.895 6.640 19.979 1.00 88.44 71 VAL A C 1
ATOM 537 O O . VAL A 1 71 ? -2.835 5.785 19.097 1.00 88.44 71 VAL A O 1
ATOM 540 N N . GLN A 1 72 ? -3.687 6.514 21.039 1.00 92.62 72 GLN A N 1
ATOM 541 C CA . GLN A 1 72 ? -4.673 5.443 21.148 1.00 92.62 72 GLN A CA 1
ATOM 542 C C . GLN A 1 72 ? -6.006 5.892 20.556 1.00 92.62 72 GLN A C 1
ATOM 544 O O . GLN A 1 72 ? -6.519 6.965 20.875 1.00 92.62 72 GLN A O 1
ATOM 549 N N . LEU A 1 73 ? -6.564 5.058 19.686 1.00 93.88 73 LEU A N 1
ATOM 550 C CA . LEU A 1 73 ? -7.889 5.238 19.113 1.00 93.88 73 LEU A CA 1
ATOM 551 C C . LEU A 1 73 ? -8.837 4.216 19.723 1.00 93.88 73 LEU A C 1
ATOM 553 O O . LEU A 1 73 ? -8.582 3.016 19.641 1.00 93.88 73 LEU A O 1
ATOM 557 N N . GLN A 1 74 ? -9.928 4.715 20.290 1.00 96.69 74 GLN A N 1
ATOM 558 C CA . GLN A 1 74 ? -11.054 3.910 20.751 1.00 96.69 74 GLN A CA 1
ATOM 559 C C . GLN A 1 74 ? -12.024 3.674 19.593 1.00 96.69 74 GLN A C 1
ATOM 561 O O . GLN A 1 74 ? -12.288 4.585 18.800 1.00 96.69 74 GLN A O 1
ATOM 566 N N . THR A 1 75 ? -12.545 2.456 19.476 1.00 95.94 75 THR A N 1
ATOM 567 C CA . THR A 1 75 ? -13.485 2.084 18.421 1.00 95.94 75 THR A CA 1
ATOM 568 C C . THR A 1 75 ? -14.419 0.959 18.849 1.00 95.94 75 THR A C 1
ATOM 570 O O . THR A 1 75 ? -14.054 0.085 19.629 1.00 95.94 75 THR A O 1
ATOM 573 N N . ASP A 1 76 ? -15.620 0.948 18.280 1.00 97.75 76 ASP A N 1
ATOM 574 C CA . ASP A 1 76 ? -16.608 -0.104 18.525 1.00 97.75 76 ASP A CA 1
ATOM 575 C C . ASP A 1 76 ? -16.260 -1.415 17.804 1.00 97.75 76 ASP A C 1
ATOM 577 O O . ASP A 1 76 ? -16.696 -2.487 18.217 1.00 97.75 76 ASP A O 1
ATOM 581 N N . ALA A 1 77 ? -15.493 -1.344 16.707 1.00 96.94 77 ALA A N 1
ATOM 582 C CA . ALA A 1 77 ? -15.134 -2.510 15.908 1.00 96.94 77 ALA A CA 1
ATOM 583 C C . ALA A 1 77 ? -13.806 -2.325 15.165 1.00 96.94 77 ALA A C 1
ATOM 585 O O . ALA A 1 77 ? -13.523 -1.270 14.597 1.00 96.94 77 ALA A O 1
ATOM 586 N N . ILE A 1 78 ? -13.025 -3.405 15.084 1.00 97.25 78 ILE A N 1
ATOM 587 C CA . ILE A 1 78 ? -11.740 -3.435 14.380 1.00 97.25 78 ILE A CA 1
ATOM 588 C C . ILE A 1 78 ? -11.825 -4.398 13.192 1.00 97.25 78 ILE A C 1
ATOM 590 O O . ILE A 1 78 ? -12.130 -5.578 13.346 1.00 97.25 78 ILE A O 1
ATOM 594 N N . ILE A 1 79 ? -11.498 -3.904 11.994 1.00 96.75 79 ILE A N 1
ATOM 595 C CA . ILE A 1 79 ? -11.393 -4.721 10.777 1.00 96.75 79 ILE A CA 1
ATOM 596 C C . ILE A 1 79 ? -9.916 -4.885 10.409 1.00 96.75 79 ILE A C 1
ATOM 598 O O . ILE A 1 79 ? -9.230 -3.913 10.086 1.00 96.75 79 ILE A O 1
ATOM 602 N N . ILE A 1 80 ? -9.426 -6.128 10.415 1.00 95.62 80 ILE A N 1
ATOM 603 C CA . ILE A 1 80 ? -8.035 -6.451 10.073 1.00 95.62 80 ILE A CA 1
ATOM 604 C C . ILE A 1 80 ? -7.909 -6.670 8.562 1.00 95.62 80 ILE A C 1
ATOM 606 O O . ILE A 1 80 ? -8.440 -7.631 8.012 1.00 95.62 80 ILE A O 1
ATOM 610 N N . ALA A 1 81 ? -7.155 -5.793 7.896 1.00 96.00 81 ALA A N 1
ATOM 611 C CA . ALA A 1 81 ? -6.904 -5.847 6.453 1.00 96.00 81 ALA A CA 1
ATOM 612 C C . ALA A 1 81 ? -5.420 -5.595 6.107 1.00 96.00 81 ALA A C 1
ATOM 614 O O . ALA A 1 81 ? -5.095 -4.854 5.181 1.00 96.00 81 ALA A O 1
ATOM 615 N N . THR A 1 82 ? -4.495 -6.194 6.865 1.00 95.19 82 THR A N 1
ATOM 616 C CA . THR A 1 82 ? -3.036 -5.976 6.744 1.00 95.19 82 THR A CA 1
ATOM 617 C C . THR A 1 82 ? -2.397 -6.595 5.495 1.00 95.19 82 THR A C 1
ATOM 619 O O . THR A 1 82 ? -1.243 -6.295 5.186 1.00 95.19 82 THR A O 1
ATOM 622 N N . GLY A 1 83 ? -3.139 -7.416 4.747 1.00 93.56 83 GLY A N 1
ATOM 623 C CA . GLY A 1 83 ? -2.668 -8.051 3.517 1.00 93.56 83 GLY A CA 1
ATOM 624 C C . GLY A 1 83 ? -1.608 -9.129 3.761 1.00 93.56 83 GLY A C 1
ATOM 625 O O . GLY A 1 83 ? -1.582 -9.779 4.802 1.00 93.56 83 GLY A O 1
ATOM 626 N N . SER A 1 84 ? -0.737 -9.336 2.775 1.00 92.12 84 SER A N 1
ATOM 627 C CA . SER A 1 84 ? 0.335 -10.338 2.796 1.00 92.12 84 SER A CA 1
ATOM 628 C C . SER A 1 84 ? 1.640 -9.758 2.248 1.00 92.12 84 SER A C 1
ATOM 630 O O . SER A 1 84 ? 1.648 -8.694 1.630 1.00 92.12 84 SER A O 1
ATOM 632 N N . LYS A 1 85 ? 2.747 -10.482 2.427 1.00 89.75 85 LYS A N 1
ATOM 633 C CA . LYS A 1 85 ? 4.061 -10.144 1.862 1.00 89.75 85 LYS A CA 1
ATOM 634 C C . LYS A 1 85 ? 4.635 -11.340 1.104 1.00 89.75 85 LYS A C 1
ATOM 636 O O . LYS A 1 85 ? 4.290 -12.477 1.429 1.00 89.75 85 LYS A O 1
ATOM 641 N N . SER A 1 86 ? 5.503 -11.093 0.119 1.00 89.81 86 SER A N 1
ATOM 642 C CA . SER A 1 86 ? 6.188 -12.168 -0.606 1.00 89.81 86 SER A CA 1
ATOM 643 C C . SER A 1 86 ? 6.933 -13.090 0.355 1.00 89.81 86 SER A C 1
ATOM 645 O O . SER A 1 86 ? 7.663 -12.634 1.239 1.00 89.81 86 SER A O 1
ATOM 647 N N . ASN A 1 87 ? 6.751 -14.394 0.170 1.00 88.06 87 ASN A N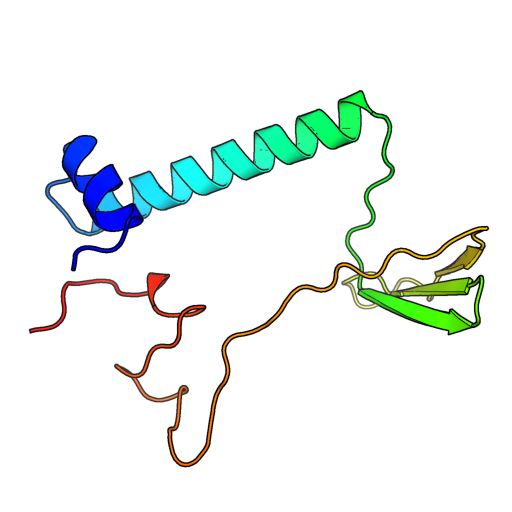 1
ATOM 648 C CA . ASN A 1 87 ? 7.375 -15.388 1.022 1.00 88.06 87 ASN A CA 1
ATOM 649 C C . ASN A 1 87 ? 8.836 -15.615 0.606 1.00 88.06 87 ASN A C 1
ATOM 651 O O . ASN A 1 87 ? 9.108 -15.953 -0.546 1.00 88.06 87 ASN A O 1
ATOM 655 N N . ARG A 1 88 ? 9.774 -15.419 1.537 1.00 89.81 88 ARG A N 1
ATOM 656 C CA . ARG A 1 88 ? 11.220 -15.548 1.306 1.00 89.81 88 ARG A CA 1
ATOM 657 C C . ARG A 1 88 ? 11.757 -16.749 2.076 1.00 89.81 88 ARG A C 1
ATOM 659 O O . ARG A 1 88 ? 12.200 -16.612 3.213 1.00 89.81 88 ARG A O 1
ATOM 666 N N . PHE A 1 89 ? 11.689 -17.926 1.458 1.00 86.25 89 PHE A N 1
ATOM 667 C CA . PHE A 1 89 ? 12.135 -19.171 2.081 1.00 86.25 89 PHE A CA 1
ATOM 668 C C . PHE A 1 89 ? 13.656 -19.385 1.963 1.00 86.25 89 PHE A C 1
ATOM 670 O O . PHE A 1 89 ? 14.208 -19.237 0.865 1.00 86.25 89 PHE A O 1
ATOM 677 N N . PRO A 1 90 ? 14.332 -19.808 3.049 1.00 89.81 90 PRO A N 1
ATOM 678 C CA . PRO A 1 90 ? 15.686 -20.355 2.977 1.00 89.81 90 PRO A CA 1
ATOM 679 C C . PRO A 1 90 ? 15.760 -21.576 2.033 1.00 89.81 90 PRO A C 1
ATOM 681 O O . PR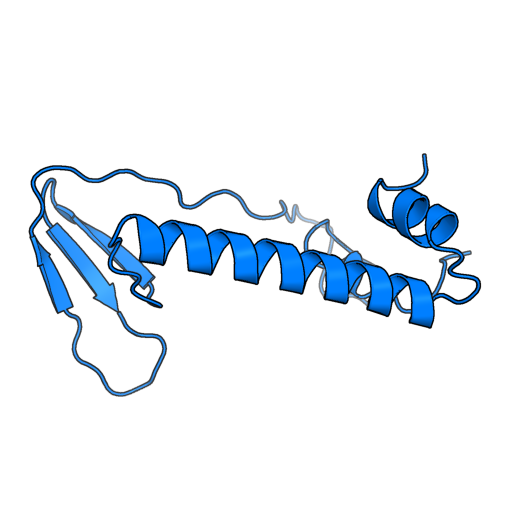O A 1 90 ? 14.772 -22.299 1.910 1.00 89.81 90 PRO A O 1
ATOM 684 N N . PRO A 1 91 ? 16.906 -21.837 1.372 1.00 92.25 91 PRO A N 1
ATOM 685 C CA . PRO A 1 91 ? 18.187 -21.132 1.498 1.00 92.25 91 PRO A CA 1
ATOM 686 C C . PRO A 1 91 ? 18.323 -19.908 0.572 1.00 92.25 91 PRO A C 1
ATOM 688 O O . PRO A 1 91 ? 19.396 -19.313 0.492 1.00 92.25 91 PRO A O 1
ATOM 691 N N . THR A 1 92 ? 17.267 -19.530 -0.152 1.00 92.81 92 THR A N 1
ATOM 692 C CA . THR A 1 92 ? 17.344 -18.496 -1.192 1.00 92.81 92 THR A CA 1
ATOM 693 C C . THR A 1 92 ? 17.635 -17.116 -0.601 1.00 92.81 92 THR A C 1
ATOM 695 O O . THR A 1 92 ? 16.867 -16.594 0.208 1.00 92.81 92 THR A O 1
ATOM 698 N N . ASN A 1 93 ? 18.724 -16.484 -1.046 1.00 91.94 93 ASN A N 1
ATOM 699 C CA . ASN A 1 93 ? 19.100 -15.136 -0.624 1.00 91.94 93 ASN A CA 1
ATOM 700 C C . ASN A 1 93 ? 18.572 -14.072 -1.606 1.00 91.94 93 ASN A C 1
ATOM 702 O O . ASN A 1 93 ? 19.176 -13.811 -2.644 1.00 91.94 93 ASN A O 1
ATOM 706 N N . PHE A 1 94 ? 17.467 -13.417 -1.241 1.00 89.81 94 PHE A N 1
ATOM 707 C CA . PHE A 1 94 ? 16.817 -12.351 -2.025 1.00 89.81 94 PHE A CA 1
ATOM 708 C C . PHE A 1 94 ? 17.545 -10.995 -2.000 1.00 89.81 94 PHE A C 1
ATOM 710 O O . PHE A 1 94 ? 17.057 -10.030 -2.584 1.00 89.81 94 PHE A O 1
ATOM 717 N N . SER A 1 95 ? 18.686 -10.894 -1.314 1.00 89.62 95 SER A N 1
ATOM 718 C CA . SER A 1 95 ? 19.543 -9.701 -1.352 1.00 89.62 95 SER A CA 1
ATOM 719 C C . SER A 1 95 ? 20.558 -9.741 -2.500 1.00 89.62 95 SER A C 1
ATOM 721 O O . SER A 1 95 ? 21.234 -8.745 -2.747 1.00 89.62 95 SER A O 1
ATOM 723 N N . LEU A 1 96 ? 20.702 -10.882 -3.186 1.00 91.44 96 LEU A N 1
ATOM 724 C CA . LEU A 1 96 ? 21.640 -11.034 -4.296 1.00 91.44 96 LEU A CA 1
ATOM 725 C C . LEU A 1 96 ? 21.107 -10.370 -5.579 1.00 91.44 96 LEU A C 1
ATOM 727 O O . LEU A 1 96 ? 19.917 -10.502 -5.886 1.00 91.44 96 LEU A O 1
ATOM 731 N N . PRO A 1 97 ? 21.970 -9.714 -6.381 1.00 89.25 97 PRO A N 1
ATOM 732 C CA . PRO A 1 97 ? 21.588 -9.230 -7.702 1.00 89.25 97 PRO A CA 1
ATOM 733 C C . PRO A 1 97 ? 21.038 -10.366 -8.570 1.00 89.25 97 PRO A C 1
ATOM 735 O O . PRO A 1 97 ? 21.625 -11.444 -8.63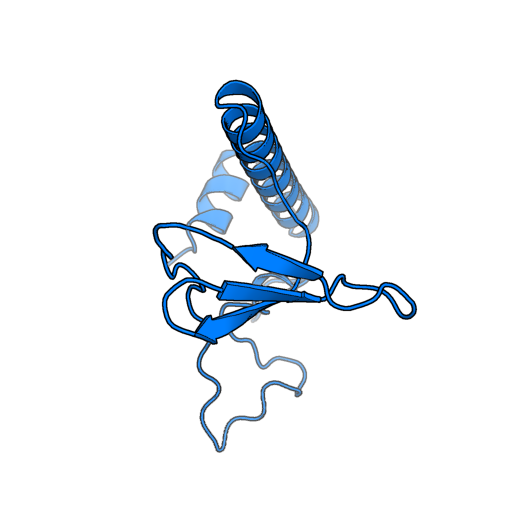7 1.00 89.25 97 PRO A O 1
ATOM 738 N N . GLY A 1 98 ? 19.918 -10.125 -9.250 1.00 87.38 98 GLY A N 1
ATOM 739 C CA . GLY A 1 98 ? 19.276 -11.127 -10.107 1.00 87.38 98 GLY A CA 1
ATOM 740 C C . GLY A 1 98 ? 18.274 -12.044 -9.398 1.00 87.38 98 GLY A C 1
ATOM 741 O O . GLY A 1 98 ? 17.552 -12.768 -10.080 1.00 87.38 98 GLY A O 1
ATOM 742 N N . VAL A 1 99 ? 18.174 -11.996 -8.064 1.00 90.75 99 VAL A N 1
ATOM 743 C CA . VAL A 1 99 ? 17.161 -12.736 -7.298 1.00 90.75 99 VAL A CA 1
ATOM 744 C C . VAL A 1 99 ? 16.008 -11.798 -6.954 1.00 90.75 99 VAL A C 1
ATOM 746 O O . VAL A 1 99 ? 16.175 -10.827 -6.218 1.00 90.75 99 VAL A O 1
ATOM 749 N N . TYR A 1 100 ? 14.824 -12.091 -7.486 1.00 89.44 100 TYR A N 1
ATOM 750 C CA . TYR A 1 100 ? 13.637 -11.253 -7.331 1.00 89.44 100 TYR A CA 1
ATOM 751 C C . TYR A 1 100 ? 12.486 -12.038 -6.701 1.00 89.44 100 TYR A C 1
ATOM 753 O O . TYR A 1 100 ? 12.318 -13.229 -6.958 1.00 89.44 100 TYR A O 1
ATOM 761 N N . ASP A 1 101 ? 11.665 -11.352 -5.911 1.00 90.75 101 ASP A N 1
ATOM 762 C CA . ASP A 1 101 ? 10.343 -11.822 -5.494 1.00 90.75 101 ASP A CA 1
ATOM 763 C C . ASP A 1 101 ? 9.253 -10.980 -6.180 1.00 90.75 101 ASP A C 1
ATOM 765 O O . ASP A 1 101 ? 9.549 -10.072 -6.959 1.00 90.75 101 ASP A O 1
ATOM 769 N N . SER A 1 102 ? 7.975 -11.255 -5.915 1.00 87.38 102 SER A N 1
ATOM 770 C CA . SER A 1 102 ? 6.877 -10.463 -6.485 1.00 87.38 102 SER A CA 1
ATOM 771 C C . SER A 1 102 ? 6.883 -8.985 -6.071 1.00 87.38 102 SER A C 1
ATOM 773 O O . SER A 1 102 ? 6.363 -8.157 -6.820 1.00 87.38 102 SER A O 1
ATOM 775 N N . ASP A 1 103 ? 7.484 -8.631 -4.930 1.00 87.75 103 ASP A N 1
ATOM 776 C CA . ASP A 1 103 ? 7.573 -7.244 -4.459 1.00 87.75 103 ASP A CA 1
ATOM 777 C C . ASP A 1 103 ? 8.697 -6.470 -5.174 1.00 87.75 103 ASP A C 1
ATOM 779 O O . ASP A 1 103 ? 8.575 -5.255 -5.405 1.00 87.75 103 ASP A O 1
ATOM 783 N N . THR A 1 104 ? 9.783 -7.164 -5.539 1.00 89.50 104 THR A N 1
ATOM 784 C CA . THR A 1 104 ? 10.980 -6.579 -6.158 1.00 89.50 104 THR A CA 1
ATOM 785 C C . THR A 1 104 ? 11.064 -6.775 -7.665 1.00 89.50 104 THR A C 1
ATOM 787 O O . THR A 1 104 ? 11.747 -5.991 -8.306 1.00 89.50 104 THR A O 1
ATOM 790 N N . ILE A 1 105 ? 10.340 -7.715 -8.282 1.00 88.69 105 ILE A N 1
ATOM 791 C CA . ILE A 1 105 ? 10.439 -7.992 -9.731 1.00 88.69 105 ILE A CA 1
ATOM 792 C C . ILE A 1 105 ? 10.197 -6.752 -10.607 1.00 88.69 105 ILE A C 1
ATOM 794 O O . ILE A 1 105 ? 10.774 -6.608 -11.680 1.00 88.69 105 ILE A O 1
ATOM 798 N N . ARG A 1 106 ? 9.390 -5.800 -10.129 1.00 83.44 106 ARG A N 1
ATOM 799 C CA . ARG A 1 106 ? 9.141 -4.513 -10.801 1.00 83.44 106 ARG A CA 1
ATOM 800 C C . ARG A 1 106 ? 10.379 -3.614 -10.927 1.00 83.44 106 ARG A C 1
ATOM 802 O O . ARG A 1 106 ? 10.328 -2.648 -11.679 1.00 83.44 106 ARG A O 1
ATOM 809 N N . THR A 1 107 ? 11.450 -3.879 -10.174 1.00 85.44 107 THR A N 1
ATOM 810 C CA . THR A 1 107 ? 12.706 -3.115 -10.236 1.00 85.44 107 THR A CA 1
ATOM 811 C C . THR A 1 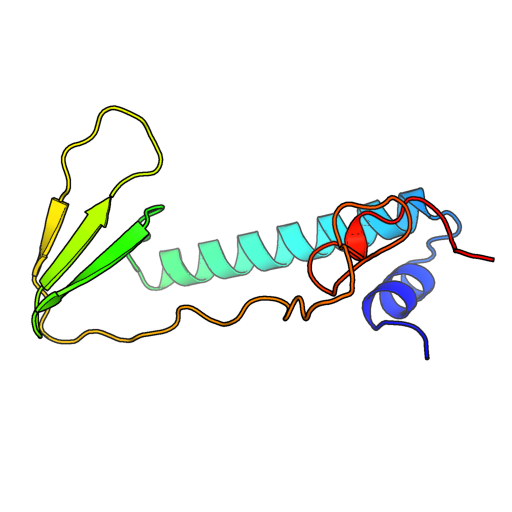107 ? 13.634 -3.592 -11.346 1.00 85.44 107 THR A C 1
ATOM 813 O O . THR A 1 107 ? 14.664 -2.957 -11.565 1.00 85.44 107 THR A O 1
ATOM 816 N N . LEU A 1 108 ? 13.274 -4.665 -12.065 1.00 85.62 108 LEU A N 1
ATOM 817 C CA . LEU A 1 108 ? 13.950 -5.045 -13.302 1.00 85.62 108 LEU A CA 1
ATOM 818 C C . LEU A 1 108 ? 14.069 -3.824 -14.215 1.00 85.62 108 LEU A C 1
ATOM 820 O O . LEU A 1 108 ? 13.124 -3.055 -14.402 1.00 85.62 108 LEU A O 1
ATOM 824 N N . ASP A 1 109 ? 15.252 -3.643 -14.776 1.00 83.94 109 ASP A N 1
ATOM 825 C CA . ASP A 1 109 ? 15.637 -2.536 -15.648 1.00 83.94 109 ASP A CA 1
ATOM 826 C C . ASP A 1 109 ? 15.850 -2.981 -17.101 1.00 83.94 109 ASP A C 1
ATOM 828 O O . ASP A 1 109 ? 16.019 -2.143 -17.988 1.00 83.94 109 ASP A O 1
ATOM 832 N N . ARG A 1 110 ? 15.781 -4.292 -17.342 1.00 82.44 110 ARG A N 1
ATOM 833 C CA . ARG A 1 110 ? 15.904 -4.943 -18.643 1.00 82.44 110 ARG A CA 1
ATOM 834 C C . ARG A 1 110 ? 15.186 -6.290 -18.642 1.00 82.44 110 ARG A C 1
ATOM 836 O O . ARG A 1 110 ? 14.850 -6.827 -17.589 1.00 82.44 110 ARG A O 1
ATOM 843 N N . LEU A 1 111 ? 15.027 -6.870 -19.827 1.00 80.88 111 LEU A N 1
ATOM 844 C CA . LEU A 1 111 ? 14.620 -8.266 -19.971 1.00 80.88 111 LEU A CA 1
ATOM 845 C C . LEU A 1 111 ? 15.805 -9.196 -19.643 1.00 80.88 111 LEU A C 1
ATOM 847 O O . LEU A 1 111 ? 16.881 -9.018 -20.225 1.00 80.88 111 LEU A O 1
ATOM 851 N N . PRO A 1 112 ? 15.640 -10.170 -18.727 1.00 82.94 112 PRO A N 1
ATOM 852 C CA . PRO A 1 112 ? 16.608 -11.249 -18.538 1.00 82.94 112 PRO A CA 1
ATOM 853 C C . PRO A 1 112 ? 16.787 -12.068 -19.827 1.00 82.94 112 PRO A C 1
ATOM 855 O O . PRO A 1 112 ? 15.846 -12.168 -20.617 1.00 82.94 112 PRO A O 1
ATOM 858 N N . LYS A 1 113 ? 17.987 -12.623 -20.039 1.00 78.25 113 LYS A N 1
ATOM 859 C CA . LYS A 1 113 ? 18.282 -13.541 -21.151 1.00 78.25 113 LYS A CA 1
ATOM 860 C C . LYS A 1 113 ? 17.909 -14.972 -20.795 1.00 78.25 113 LYS A C 1
ATOM 862 O O . LYS A 1 113 ? 18.083 -15.319 -19.606 1.00 78.25 113 LYS A O 1
#

Mean predicted aligned error: 7.31 Å

Organism: NCBI:txid327968

Sequence (113 aa):
AHSKCMRIAALNGARTWAEVKETVDRTVLSARSQAARTLRTFKVTVLKARGAIVDENTVQVTAAGRSQEDVQLQTDAIIIATGSKSNRFPPTNFSLPGVYDSDTIRTLDRLPK

Radius of gyration: 19.57 Å; Cα contacts (8 Å, |Δi|>4): 86; chains: 1; bounding box: 39×34×51 Å

Foldseek 3Di:
DDDPLNVVQVVVVDPFLVSSLVVVVVVVVVVVVVVVVVCVVVPHDDAQFDWDDPDQFWIWTHHPDDDDDTDIDGHPHDDDDPDDDFDDDPPDDCVDPPRDTPVCPSVDPDDDD

InterPro domains:
  IPR036188 FAD/NAD(P)-binding domain superfamily [G3DSA:3.50.50.60] (1-113)
  IPR036188 FAD/NAD(P)-binding domain superfamily [SSF51905] (17-113)

Secondary structure (DSSP, 8-state):
---HHHHHHHHTT--SHHHHHHHHHHHHHHHHHHHHHHHHHTT-----EEEEE-SSSEEEEEESSTT-PPEEEE-S-------------TT--TTSTT---TTTGGG--S---

Solvent-accessible surface area (backbone atoms only — not comparable to full-atom values): 7366 Å² total; per-residue (Å²): 135,80,53,73,65,59,52,51,22,47,76,72,64,39,86,48,67,66,47,32,52,52,49,52,52,53,50,52,52,51,53,51,51,52,52,55,48,51,39,53,75,71,68,53,87,83,78,82,51,51,76,43,78,79,54,90,41,34,34,40,34,40,56,84,58,100,83,60,78,73,42,75,43,80,46,94,71,80,84,91,78,89,78,86,75,78,85,81,59,83,90,63,62,67,85,43,90,94,43,67,51,85,83,48,51,81,71,61,82,65,84,84,131